Protein AF-A0A494WW43-F1 (afdb_monomer_lite)

Radius of gyration: 16.31 Å; chains: 1; bounding box: 25×13×55 Å

Organism: NCBI:txid2419843

Secondary structure (DSSP, 8-state):
-EEEE-TTT--EEEEE--SSEEEEEEE-TTT--EEEEEEE------------

InterPro doma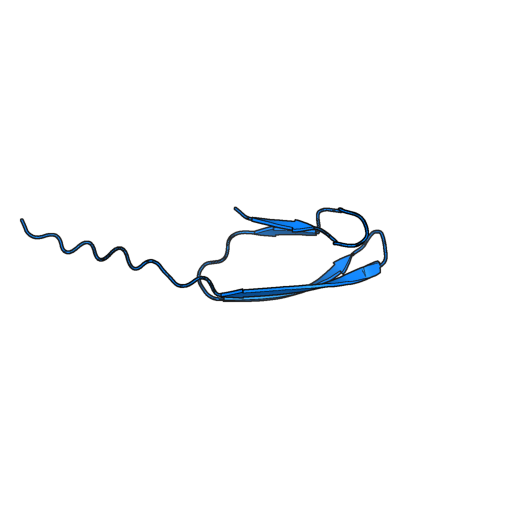ins:
  IPR019294 Translational regulator Com [PF10122] (3-37)

pLDDT: mean 86.8, std 14.79, range [53.91, 98.06]

Structure (mmCIF, N/CA/C/O backbone):
data_AF-A0A494WW43-F1
#
_entry.id   AF-A0A494WW43-F1
#
loop_
_atom_site.group_PDB
_atom_site.id
_atom_site.type_symbol
_atom_site.label_atom_id
_atom_site.label_alt_id
_atom_site.label_comp_id
_atom_site.label_asym_id
_atom_site.label_entity_id
_atom_site.label_seq_id
_atom_site.pdbx_PDB_ins_code
_atom_site.Cartn_x
_atom_site.Cartn_y
_atom_site.Cartn_z
_atom_site.occupancy
_atom_site.B_iso_or_equiv
_atom_site.auth_seq_id
_atom_site.auth_comp_id
_atom_site.auth_asym_id
_atom_site.auth_atom_id
_atom_site.pdbx_PDB_model_num
ATOM 1 N N . MET A 1 1 ? 1.318 6.118 -11.612 1.00 80.50 1 MET A N 1
ATOM 2 C CA . MET A 1 1 ? 1.676 6.394 -10.201 1.00 80.50 1 MET A CA 1
ATOM 3 C C . MET A 1 1 ? 0.857 5.464 -9.319 1.00 80.50 1 MET A C 1
ATOM 5 O O . MET A 1 1 ? -0.344 5.388 -9.540 1.00 80.50 1 MET A O 1
ATOM 9 N N . ALA A 1 2 ? 1.488 4.724 -8.407 1.00 90.12 2 ALA A N 1
ATOM 10 C CA . ALA A 1 2 ? 0.835 3.711 -7.571 1.00 90.12 2 ALA A CA 1
ATOM 11 C C . ALA A 1 2 ? 0.566 4.233 -6.151 1.00 90.12 2 ALA A C 1
ATOM 13 O O . ALA A 1 2 ? 1.193 5.201 -5.708 1.00 90.12 2 ALA A O 1
ATOM 14 N N . ASP A 1 3 ? -0.348 3.581 -5.429 1.00 94.94 3 ASP A N 1
ATOM 15 C CA . ASP A 1 3 ? -0.622 3.866 -4.022 1.00 94.94 3 ASP A CA 1
ATOM 16 C C . ASP A 1 3 ? -0.465 2.639 -3.117 1.00 94.94 3 ASP A C 1
ATOM 18 O O . ASP A 1 3 ? -0.879 1.531 -3.445 1.00 94.94 3 ASP A O 1
ATOM 22 N N . LEU A 1 4 ? 0.145 2.857 -1.950 1.00 94.50 4 LEU A N 1
ATOM 23 C CA . LEU A 1 4 ? 0.205 1.896 -0.856 1.00 94.50 4 LEU A CA 1
ATOM 24 C C . LEU A 1 4 ? -0.826 2.296 0.194 1.00 94.50 4 LEU A C 1
ATOM 26 O O . LEU A 1 4 ? -0.702 3.336 0.854 1.00 94.50 4 LEU A O 1
ATOM 30 N N . ARG A 1 5 ? -1.822 1.439 0.395 1.00 96.75 5 ARG A N 1
ATOM 31 C CA . ARG A 1 5 ? -2.827 1.576 1.452 1.00 96.75 5 ARG A CA 1
ATOM 32 C C . ARG A 1 5 ? -2.627 0.518 2.517 1.00 96.75 5 ARG A C 1
ATOM 34 O O . ARG A 1 5 ? -2.204 -0.599 2.246 1.00 96.75 5 ARG A O 1
ATOM 41 N N . CYS A 1 6 ? -2.964 0.870 3.752 1.00 97.50 6 CYS A N 1
ATOM 42 C CA . CYS A 1 6 ? -2.989 -0.090 4.840 1.00 97.50 6 CYS A CA 1
ATOM 43 C C . CYS A 1 6 ? -4.090 -1.135 4.580 1.00 97.50 6 CYS A C 1
ATOM 45 O O . CYS A 1 6 ? -5.259 -0.741 4.534 1.00 97.50 6 CYS A O 1
ATOM 47 N N . PRO A 1 7 ? -3.773 -2.441 4.513 1.00 96.00 7 PRO A N 1
ATOM 48 C CA . PRO A 1 7 ? -4.764 -3.481 4.224 1.00 96.00 7 PRO A CA 1
ATOM 49 C C . PRO A 1 7 ? -5.812 -3.621 5.336 1.00 96.00 7 PRO A C 1
ATOM 51 O O . PRO A 1 7 ? -6.929 -4.050 5.086 1.00 96.00 7 PRO A O 1
ATOM 54 N N . LYS A 1 8 ? -5.480 -3.204 6.567 1.00 97.44 8 LYS A N 1
ATOM 55 C CA . LYS A 1 8 ? -6.380 -3.302 7.724 1.00 97.44 8 LYS A CA 1
ATOM 56 C C . LYS A 1 8 ? -7.420 -2.180 7.803 1.00 97.44 8 LYS A C 1
ATOM 58 O O . LYS A 1 8 ? -8.497 -2.388 8.341 1.00 97.44 8 LYS A O 1
ATOM 63 N N . CYS A 1 9 ? -7.092 -0.965 7.357 1.00 97.62 9 CYS A N 1
ATOM 64 C CA . CYS A 1 9 ? -7.957 0.207 7.586 1.00 97.62 9 CYS A CA 1
ATOM 65 C C . CYS A 1 9 ? -8.149 1.117 6.369 1.00 97.62 9 CYS A C 1
ATOM 67 O O . CYS A 1 9 ? -8.719 2.201 6.506 1.00 97.62 9 CYS A O 1
ATOM 69 N N . GLY A 1 10 ? -7.594 0.749 5.212 1.00 97.31 10 GLY A N 1
ATOM 70 C CA . GLY A 1 10 ? -7.699 1.498 3.957 1.00 97.31 10 GLY A CA 1
ATOM 71 C C . GLY A 1 10 ? -6.965 2.845 3.924 1.00 97.31 10 GLY A C 1
ATOM 72 O O . GLY A 1 10 ? -6.960 3.512 2.885 1.00 97.31 10 GLY A O 1
ATOM 73 N N . LYS A 1 11 ? -6.329 3.271 5.032 1.00 97.69 11 LYS A N 1
ATOM 74 C CA . LYS A 1 11 ? -5.595 4.544 5.086 1.00 97.69 11 LYS A CA 1
ATOM 75 C C . LYS A 1 11 ? -4.458 4.524 4.066 1.00 97.69 11 LYS A C 1
ATOM 77 O O . LYS A 1 11 ? -3.628 3.620 4.094 1.00 97.69 11 LYS A O 1
ATOM 82 N N . LEU A 1 12 ? -4.407 5.554 3.227 1.00 97.31 12 LEU A N 1
ATOM 83 C CA . LEU A 1 12 ? -3.284 5.817 2.336 1.00 97.31 12 LEU A CA 1
ATOM 84 C C . LEU A 1 12 ? -2.010 6.062 3.153 1.00 97.31 12 LEU A C 1
ATOM 86 O O . LEU A 1 12 ? -2.004 6.906 4.052 1.00 97.31 12 LEU A O 1
ATOM 90 N N . LEU A 1 13 ? -0.963 5.300 2.853 1.00 96.88 13 LEU A N 1
ATOM 91 C CA . LEU A 1 13 ? 0.337 5.381 3.515 1.00 96.88 13 LEU A CA 1
ATOM 92 C C . LEU A 1 13 ? 1.352 6.118 2.644 1.00 96.88 13 LEU A C 1
ATOM 94 O O . LEU A 1 13 ? 2.089 6.949 3.159 1.00 96.88 13 LEU A O 1
ATOM 98 N N . LEU A 1 14 ? 1.366 5.837 1.339 1.00 94.69 14 LEU A N 1
ATOM 99 C CA . LEU A 1 14 ? 2.309 6.429 0.393 1.00 94.69 14 LEU A CA 1
ATOM 100 C C . LEU A 1 14 ? 1.712 6.437 -1.020 1.00 94.69 14 LEU A C 1
ATOM 102 O O . LEU A 1 14 ? 1.017 5.497 -1.398 1.00 94.69 14 LEU A O 1
ATOM 106 N N . LYS A 1 15 ? 2.017 7.467 -1.812 1.00 95.50 15 LYS A N 1
ATOM 107 C CA . LYS A 1 15 ? 1.915 7.418 -3.278 1.00 95.50 15 LYS A CA 1
ATOM 108 C C . LYS A 1 15 ? 3.324 7.446 -3.847 1.00 95.50 15 LYS A C 1
ATOM 110 O O . LYS A 1 15 ? 4.136 8.236 -3.373 1.00 95.50 15 LYS A O 1
ATOM 115 N N . PHE A 1 16 ? 3.614 6.607 -4.831 1.00 91.88 16 PHE A N 1
ATOM 116 C CA . PHE A 1 16 ? 4.979 6.451 -5.320 1.00 91.88 16 PHE A CA 1
ATOM 117 C C . PHE A 1 16 ? 5.043 6.062 -6.799 1.00 91.88 16 PHE A C 1
ATOM 119 O O . PHE A 1 16 ? 4.079 5.589 -7.411 1.00 91.88 16 PHE A O 1
ATOM 126 N N . GLN A 1 17 ? 6.222 6.283 -7.362 1.00 91.19 17 GLN A N 1
ATOM 127 C CA . GLN A 1 17 ? 6.669 5.782 -8.651 1.00 91.19 17 GLN A CA 1
ATOM 128 C C . GLN A 1 17 ? 8.080 5.244 -8.431 1.00 91.19 17 GLN A C 1
ATOM 130 O O . GLN A 1 17 ? 8.888 5.897 -7.776 1.00 91.19 17 GLN A O 1
ATOM 135 N N . VAL A 1 18 ? 8.348 4.036 -8.915 1.00 89.69 18 VAL A N 1
ATOM 136 C CA . VAL A 1 18 ? 9.628 3.350 -8.719 1.00 89.69 18 VAL A CA 1
ATOM 137 C C . VAL A 1 18 ? 10.227 3.098 -10.089 1.00 89.69 18 VAL A C 1
ATOM 139 O O . VAL A 1 18 ? 9.544 2.579 -10.967 1.00 89.69 18 VAL A O 1
ATOM 142 N N . HIS A 1 19 ? 11.488 3.477 -10.266 1.00 89.94 19 HIS A N 1
ATOM 143 C CA . HIS A 1 19 ? 12.317 3.050 -11.387 1.00 89.94 19 HIS A CA 1
ATOM 144 C C . HIS A 1 19 ? 13.359 2.081 -10.806 1.00 89.94 19 HIS A C 1
ATOM 146 O O . HIS A 1 19 ? 14.177 2.496 -9.989 1.00 89.94 19 HIS A O 1
ATOM 152 N N . GLY A 1 20 ? 13.285 0.793 -11.154 1.00 89.81 20 GLY A N 1
ATOM 153 C CA . GLY A 1 20 ? 14.080 -0.273 -10.527 1.00 89.81 20 GLY A CA 1
ATOM 154 C C . GLY A 1 20 ? 13.304 -1.037 -9.447 1.00 89.81 20 GLY A C 1
ATOM 155 O O . GLY A 1 20 ? 12.125 -1.334 -9.626 1.00 89.81 20 GLY A O 1
ATOM 156 N N . SER A 1 21 ? 13.944 -1.380 -8.329 1.00 92.12 21 SER A N 1
ATOM 157 C CA . SER A 1 21 ? 13.333 -2.169 -7.250 1.00 92.12 21 SER A CA 1
ATOM 158 C C . SER A 1 21 ? 13.237 -1.400 -5.933 1.00 92.12 21 SER A C 1
ATOM 160 O O . SER A 1 21 ? 14.032 -0.506 -5.643 1.00 92.12 21 SER A O 1
ATOM 162 N N . ILE A 1 22 ? 12.232 -1.735 -5.124 1.00 93.00 22 ILE A N 1
ATOM 163 C CA . ILE A 1 22 ? 12.030 -1.158 -3.796 1.00 93.00 22 ILE A CA 1
ATOM 164 C C . ILE A 1 22 ? 11.485 -2.207 -2.821 1.00 93.00 22 ILE A C 1
ATOM 166 O O . ILE A 1 22 ? 10.628 -3.019 -3.170 1.00 93.00 22 ILE A O 1
ATOM 170 N N . THR A 1 23 ? 11.946 -2.156 -1.571 1.00 94.62 23 THR A N 1
ATOM 171 C CA . THR A 1 23 ? 11.321 -2.849 -0.435 1.00 94.62 23 THR A CA 1
ATOM 172 C C . THR A 1 23 ? 11.044 -1.839 0.673 1.00 94.62 23 THR A C 1
ATOM 174 O O . THR A 1 23 ? 11.929 -1.081 1.064 1.00 94.62 23 THR A O 1
ATOM 177 N N . LEU A 1 24 ? 9.809 -1.809 1.168 1.00 93.94 24 LEU A N 1
ATOM 178 C CA . LEU A 1 24 ? 9.334 -0.879 2.189 1.00 93.94 24 LEU A CA 1
ATOM 179 C C . LEU A 1 24 ? 8.622 -1.631 3.309 1.00 93.94 24 LEU A C 1
ATOM 181 O O . LEU A 1 24 ? 7.779 -2.491 3.061 1.00 93.94 24 LEU A O 1
ATOM 185 N N . ILE A 1 25 ? 8.902 -1.234 4.549 1.00 96.19 25 ILE A N 1
ATOM 186 C CA . ILE A 1 25 ? 8.130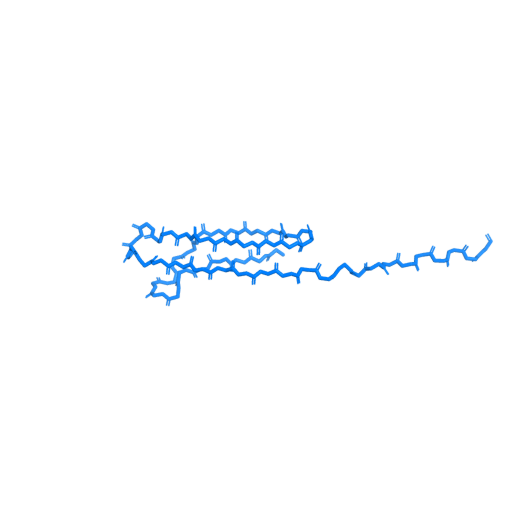 -1.621 5.729 1.00 96.19 25 ILE A CA 1
ATOM 187 C C . ILE A 1 25 ? 7.645 -0.337 6.391 1.00 96.19 25 ILE A C 1
ATOM 189 O O . ILE A 1 25 ? 8.441 0.521 6.766 1.00 96.19 25 ILE A O 1
ATOM 193 N N . VAL A 1 26 ? 6.332 -0.193 6.541 1.00 96.19 26 VAL A N 1
ATOM 194 C CA . VAL A 1 26 ? 5.715 1.001 7.116 1.00 96.19 26 VAL A CA 1
ATOM 195 C C . VAL A 1 26 ? 4.704 0.620 8.191 1.00 96.19 26 VAL A C 1
ATOM 197 O O . VAL A 1 26 ? 3.854 -0.256 8.015 1.00 96.19 26 VAL A O 1
ATOM 200 N N . LYS A 1 27 ? 4.767 1.300 9.335 1.00 98.06 27 LYS A N 1
ATOM 201 C CA . LYS A 1 27 ? 3.763 1.162 10.392 1.00 98.06 27 LYS A CA 1
ATOM 202 C C . LYS A 1 27 ? 2.617 2.126 10.119 1.00 98.06 27 LYS A C 1
ATOM 204 O O . LYS A 1 27 ? 2.813 3.338 10.085 1.00 98.06 27 LYS A O 1
ATOM 209 N N . CYS A 1 28 ? 1.402 1.609 9.959 1.00 98.00 28 CYS A N 1
ATOM 210 C CA . CYS A 1 28 ? 0.228 2.447 9.749 1.00 98.00 28 CYS A CA 1
ATOM 211 C C . CYS A 1 28 ? 0.006 3.357 10.972 1.00 98.00 28 CYS A C 1
ATOM 213 O O . CYS A 1 28 ? -0.228 2.849 12.072 1.00 98.00 28 CYS A O 1
ATOM 215 N N . PRO A 1 29 ? -0.018 4.692 10.825 1.00 97.06 29 PRO A N 1
ATOM 216 C CA . PRO A 1 29 ? -0.170 5.584 11.973 1.00 97.06 29 PRO A CA 1
ATOM 217 C C . PRO A 1 29 ? -1.560 5.489 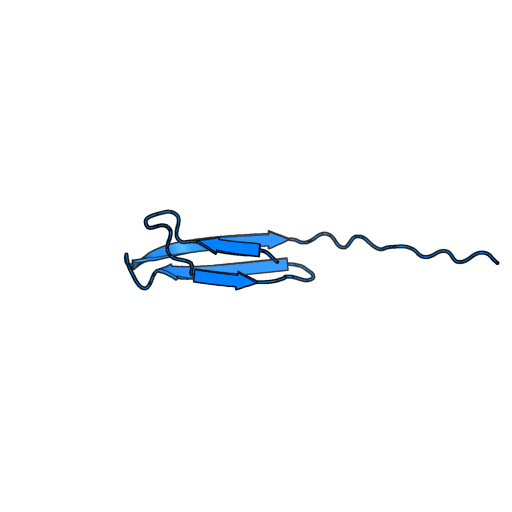12.622 1.00 97.06 29 PRO A C 1
ATOM 219 O O . PRO A 1 29 ? -1.676 5.778 13.812 1.00 97.06 29 PRO A O 1
ATOM 222 N N . ARG A 1 30 ? -2.583 5.038 11.872 1.00 97.69 30 ARG A N 1
ATOM 223 C CA . ARG A 1 30 ? -3.980 4.921 12.331 1.00 97.69 30 ARG A CA 1
ATOM 224 C C . ARG A 1 30 ? -4.226 3.665 13.164 1.00 97.69 30 ARG A C 1
ATOM 226 O O . ARG A 1 30 ? -4.613 3.774 14.314 1.00 97.69 30 ARG A O 1
ATOM 233 N N . CYS A 1 31 ? -4.011 2.482 12.590 1.00 97.56 31 CYS A N 1
ATOM 234 C CA . CYS A 1 31 ? -4.333 1.208 13.250 1.00 97.56 31 CYS A CA 1
ATOM 235 C C . CYS A 1 31 ? -3.102 0.448 13.766 1.00 97.56 31 CYS A C 1
ATOM 237 O O . CYS A 1 31 ? -3.234 -0.681 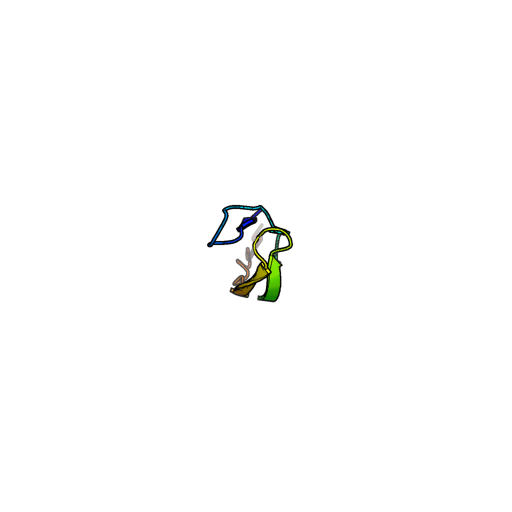14.230 1.00 97.56 31 CYS A O 1
ATOM 239 N N . LYS A 1 32 ? -1.907 1.044 13.639 1.00 97.38 32 LYS A N 1
ATOM 240 C CA . LYS A 1 32 ? -0.604 0.501 14.062 1.00 97.38 32 LYS A CA 1
ATOM 241 C C . LYS A 1 32 ? -0.177 -0.806 13.381 1.00 97.38 32 LYS A C 1
ATOM 243 O O . LYS A 1 32 ? 0.878 -1.328 13.726 1.00 97.38 32 LYS A O 1
ATOM 248 N N . ASN A 1 33 ? -0.929 -1.274 12.380 1.00 97.62 33 ASN A N 1
ATOM 249 C CA . ASN A 1 33 ? -0.580 -2.437 11.567 1.00 97.62 33 ASN A CA 1
ATOM 250 C C . ASN A 1 33 ? 0.742 -2.220 10.822 1.00 97.62 33 ASN A C 1
ATOM 252 O O . ASN A 1 33 ? 0.932 -1.167 10.207 1.00 97.62 33 ASN A O 1
ATOM 256 N N . LEU A 1 34 ? 1.620 -3.220 10.839 1.00 97.62 34 LEU A N 1
ATOM 257 C CA . LEU A 1 34 ? 2.849 -3.221 10.054 1.00 97.62 34 LEU A CA 1
ATOM 258 C C . LEU A 1 34 ? 2.529 -3.681 8.627 1.00 97.62 34 LEU A C 1
ATOM 260 O O . LEU A 1 34 ? 1.884 -4.708 8.439 1.00 97.62 34 LEU A O 1
ATOM 264 N N . CYS A 1 35 ? 2.909 -2.889 7.631 1.00 95.25 35 CYS A N 1
ATOM 265 C CA . CYS A 1 35 ? 2.630 -3.152 6.222 1.00 95.25 35 CYS A CA 1
ATOM 266 C C . CYS A 1 35 ? 3.965 -3.289 5.488 1.00 95.25 35 CYS A C 1
ATOM 268 O O . CYS A 1 35 ? 4.795 -2.385 5.586 1.00 95.25 35 CYS A O 1
ATOM 270 N N . SER A 1 36 ? 4.165 -4.388 4.767 1.00 94.44 36 SER A N 1
ATOM 271 C CA . SER A 1 36 ? 5.336 -4.612 3.918 1.00 94.44 36 SER A CA 1
ATOM 272 C C . SER A 1 36 ? 4.951 -4.551 2.441 1.00 94.44 36 SER A C 1
ATOM 274 O O . SER A 1 36 ? 3.855 -4.955 2.052 1.00 94.44 36 SER A O 1
ATOM 276 N N . LEU A 1 37 ? 5.854 -4.018 1.625 1.00 92.62 37 LEU A N 1
ATOM 277 C CA . LEU A 1 37 ? 5.737 -3.942 0.176 1.00 92.62 37 LEU A CA 1
ATOM 278 C C . LEU A 1 37 ? 7.100 -4.273 -0.437 1.00 92.62 37 LEU A C 1
ATOM 280 O O . LEU A 1 37 ? 8.096 -3.661 -0.060 1.00 92.62 37 LEU A O 1
ATOM 284 N N . SER A 1 38 ? 7.122 -5.169 -1.420 1.00 92.69 38 SER A N 1
ATOM 285 C CA . SER A 1 38 ? 8.291 -5.431 -2.263 1.00 92.69 38 SER A CA 1
ATOM 286 C C . SER A 1 38 ? 7.864 -5.351 -3.722 1.00 92.69 38 SER A C 1
ATOM 288 O O . SER A 1 38 ? 6.868 -5.961 -4.108 1.00 92.69 38 SER A O 1
ATOM 290 N N . MET A 1 39 ? 8.577 -4.559 -4.517 1.00 89.00 39 MET A N 1
ATOM 291 C CA . MET A 1 39 ? 8.298 -4.366 -5.938 1.00 89.00 39 MET A CA 1
ATOM 292 C C . MET A 1 39 ? 9.598 -4.347 -6.734 1.00 89.00 39 MET A C 1
ATOM 294 O O . MET A 1 39 ? 10.580 -3.732 -6.323 1.00 89.00 39 MET A O 1
ATOM 298 N N . GLU A 1 40 ? 9.573 -4.979 -7.901 1.00 88.06 40 GLU A N 1
ATOM 299 C CA . GLU A 1 40 ? 10.657 -4.970 -8.874 1.00 88.06 40 GLU A CA 1
ATOM 300 C C . GLU A 1 40 ? 10.078 -4.531 -10.220 1.00 88.06 40 GLU A C 1
ATOM 302 O O . GLU A 1 40 ? 9.235 -5.212 -10.805 1.00 88.06 40 GLU A O 1
ATOM 307 N N . VAL A 1 41 ? 10.475 -3.348 -10.683 1.00 81.62 41 VAL A N 1
ATOM 308 C CA . VAL A 1 41 ? 10.076 -2.819 -11.986 1.00 81.62 41 VAL A CA 1
ATOM 309 C C . VAL A 1 41 ? 11.111 -3.282 -12.996 1.00 81.62 41 VAL A C 1
ATOM 311 O O . VAL A 1 41 ? 12.230 -2.768 -13.040 1.00 81.62 41 VAL A O 1
ATOM 314 N N . ARG A 1 42 ? 10.737 -4.269 -13.810 1.00 74.75 42 ARG A N 1
ATOM 315 C CA . ARG A 1 42 ? 11.519 -4.645 -14.988 1.00 74.75 42 ARG A CA 1
ATOM 316 C C . ARG A 1 42 ? 11.433 -3.485 -15.973 1.00 74.75 42 ARG A C 1
ATOM 318 O O . ARG A 1 42 ? 10.338 -3.124 -16.393 1.00 74.75 42 ARG A O 1
ATOM 325 N N . GLY A 1 43 ? 12.567 -2.857 -16.272 1.00 63.81 43 GLY A N 1
ATOM 326 C CA . GLY A 1 43 ? 12.609 -1.770 -17.242 1.00 63.81 43 GLY A CA 1
ATOM 327 C C . GLY A 1 43 ? 12.169 -2.278 -18.611 1.00 63.81 43 GLY A C 1
ATOM 328 O O . GLY A 1 43 ? 12.764 -3.210 -19.142 1.00 63.81 43 GLY A O 1
ATOM 329 N N . GLU A 1 44 ? 11.144 -1.662 -19.192 1.00 61.69 44 GLU A N 1
ATOM 330 C CA . GLU A 1 44 ? 10.920 -1.745 -20.631 1.00 61.69 44 GLU A CA 1
ATOM 331 C C . GLU A 1 44 ? 12.004 -0.884 -21.287 1.00 61.69 44 GLU A C 1
ATOM 333 O O . GLU A 1 44 ? 11.854 0.331 -21.432 1.00 61.69 44 GLU A O 1
ATOM 338 N N . THR A 1 45 ? 13.141 -1.490 -21.636 1.00 56.69 45 THR A N 1
ATOM 339 C CA . THR A 1 45 ? 14.077 -0.887 -22.587 1.00 56.69 45 THR A CA 1
ATOM 340 C C . THR A 1 45 ? 13.319 -0.697 -23.893 1.00 56.69 45 THR A C 1
ATOM 342 O O . THR A 1 45 ? 13.179 -1.627 -24.685 1.00 56.69 45 THR A O 1
ATOM 345 N N . ARG A 1 46 ? 12.782 0.507 -24.109 1.00 60.16 46 ARG A N 1
ATOM 346 C CA . ARG A 1 46 ? 12.425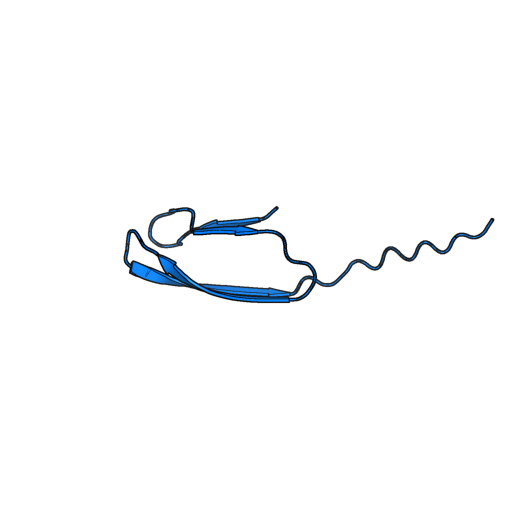 0.967 -25.447 1.00 60.16 46 ARG A CA 1
ATOM 347 C C . ARG A 1 46 ? 13.733 1.132 -26.199 1.00 60.16 46 ARG A C 1
ATOM 349 O O . ARG A 1 46 ? 14.353 2.188 -26.156 1.00 60.16 46 ARG A O 1
ATOM 356 N N . ASP A 1 47 ? 14.162 0.040 -26.811 1.00 53.91 47 ASP A N 1
ATOM 357 C CA . ASP A 1 47 ? 15.201 0.040 -27.818 1.00 53.91 47 ASP A CA 1
ATOM 358 C C . ASP A 1 47 ? 14.668 0.851 -29.005 1.00 53.91 47 ASP A C 1
ATOM 360 O O . ASP A 1 47 ? 13.924 0.359 -29.853 1.00 53.91 47 ASP A O 1
ATOM 364 N N . THR A 1 48 ? 14.937 2.154 -29.017 1.00 60.25 48 THR A N 1
ATOM 365 C CA . THR A 1 48 ? 14.811 2.944 -30.237 1.00 60.25 48 THR A CA 1
ATOM 366 C C . THR A 1 48 ? 16.026 2.636 -31.099 1.00 60.25 48 THR A C 1
ATOM 368 O O . THR A 1 48 ? 16.960 3.434 -31.167 1.00 60.25 48 THR A O 1
ATOM 371 N N . THR A 1 49 ? 16.018 1.477 -31.762 1.00 56.66 49 THR A N 1
ATOM 372 C CA . THR A 1 49 ? 16.792 1.282 -32.989 1.00 56.66 49 THR A CA 1
ATOM 373 C C . THR A 1 49 ? 16.213 2.243 -34.032 1.00 56.66 49 THR A C 1
ATOM 375 O O . THR A 1 49 ? 15.241 1.942 -34.722 1.00 56.66 49 THR A O 1
ATOM 378 N N . GLY A 1 50 ? 16.767 3.454 -34.094 1.00 56.59 50 GLY A N 1
ATOM 379 C CA . GLY A 1 50 ? 16.577 4.369 -35.212 1.00 56.59 50 GLY A CA 1
ATOM 380 C C . GLY A 1 50 ? 17.437 3.906 -36.384 1.00 56.59 50 GLY A C 1
ATOM 381 O O . GLY A 1 50 ? 18.634 4.172 -36.404 1.00 56.59 50 GLY A O 1
ATOM 382 N N . GLN A 1 51 ? 16.831 3.194 -37.335 1.00 54.09 51 GLN A N 1
ATOM 383 C CA . GLN A 1 51 ? 17.306 3.129 -38.718 1.00 54.09 51 GLN A CA 1
ATOM 384 C C . GLN A 1 51 ? 16.656 4.279 -39.491 1.00 54.09 51 GLN A C 1
ATOM 386 O O . GLN A 1 51 ? 15.430 4.406 -39.476 1.00 54.09 51 GLN A O 1
ATOM 391 N N . GLY A 1 52 ? 17.477 5.096 -40.149 1.00 56.81 52 GLY A N 1
ATOM 392 C CA . GLY A 1 52 ? 17.051 6.192 -41.019 1.00 56.81 52 GLY A CA 1
ATOM 393 C C . GLY A 1 52 ? 18.212 7.093 -41.382 1.00 56.81 52 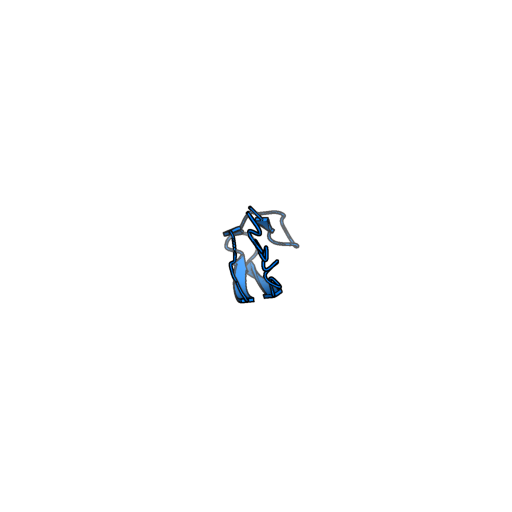GLY A C 1
ATOM 394 O O . GLY A 1 52 ? 18.480 8.011 -40.580 1.00 56.81 52 GLY A O 1
#

Sequence (52 aa):
MADLRCPKCGKLLLKFQVHGSITLIVKCPRCKNLCSLSMEVRGETRDTTGQG

Foldseek 3Di:
DDWDADPVPRHTDDDDDDDAWDWDWDQDPVPRDIDIDTDGDDDPPPPPPDDD